Protein AF-A0A3M7TTE9-F1 (afdb_monomer_lite)
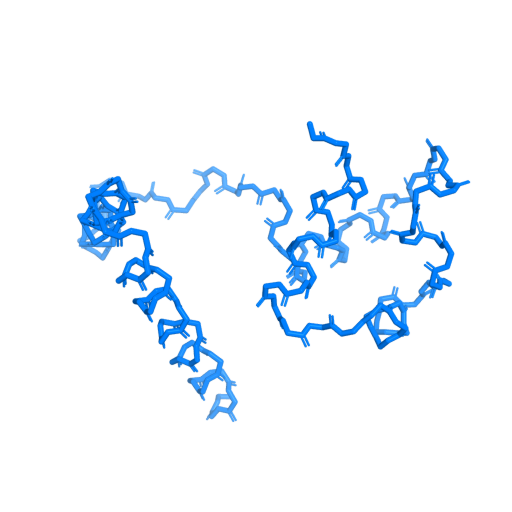
Secondary structure (DSSP, 8-state):
--HHHHHHHHHHHTT--HHHHHHHTTS-TTGGGT--S---HHHHHHHHHHH--S--GGG--TT-HHHHHHHHHHHHHHHHHHH-HHHHHHHHHHHHHHHHHHHTT-

Organism: NCBI:txid2483800

Foldseek 3Di:
DDPLVVLVVLCVLLVHDLCRVCVVLVHHSVVSNPPDPDDDPSSVVVSCVSRVSDDPPPQADVPDPVRVVVVVVVVVLVVCCVVPVVVSVVVSSVVSVVVVVVVVVD

Radius of gyration: 16.26 Å; chains: 1; bounding box: 35×28×43 Å

Sequence (106 aa):
MDFGDKIRTLRKDNGYGLNEFAKEIGVSAGYLTGKTSTINIDTLKVLDEKLGLFQHDALFDPSSPFDLKLGRLVGEVKQLHQDQPNAAEYVINNLQIAIQFVRSQT

InterPro domains:
  IPR001387 Cro/C1-type, helix-turn-helix domain [PS50943] (7-59)
  IPR001387 Cro/C1-type, helix-turn-helix domain [cd00093] (4-53)
  IPR010982 Lambda repressor-like, DNA-binding domain superfamily [G3DSA:1.10.260.40] (3-53)
  IPR010982 Lambda repressor-like, DNA-binding domain superfamily [SSF47413] (1-54)

Structure (mmCIF, N/CA/C/O backbone):
data_AF-A0A3M7TTE9-F1
#
_entry.id   AF-A0A3M7TTE9-F1
#
loop_
_atom_site.group_PDB
_atom_site.id
_atom_site.type_symbol
_atom_site.label_atom_id
_atom_site.label_alt_id
_atom_site.label_comp_id
_atom_site.label_asym_id
_atom_site.label_entity_id
_atom_site.label_seq_id
_atom_site.pdbx_PDB_ins_code
_atom_site.Cartn_x
_atom_site.Cartn_y
_atom_site.Cartn_z
_atom_site.occupancy
_atom_site.B_iso_or_equiv
_atom_site.auth_seq_id
_atom_site.auth_comp_id
_atom_site.auth_asym_id
_atom_site.auth_atom_id
_atom_site.pdbx_PDB_model_num
ATOM 1 N N . MET A 1 1 ? 14.657 -6.788 8.372 1.00 55.78 1 MET A N 1
ATOM 2 C CA . MET A 1 1 ? 13.434 -6.095 8.820 1.00 55.78 1 MET A CA 1
ATOM 3 C C . MET A 1 1 ? 12.717 -7.058 9.742 1.00 55.78 1 MET A C 1
ATOM 5 O O . MET A 1 1 ? 12.482 -8.182 9.312 1.00 55.78 1 MET A O 1
ATOM 9 N N . ASP A 1 2 ? 12.487 -6.685 10.998 1.00 74.88 2 ASP A N 1
ATOM 10 C CA . ASP A 1 2 ? 11.715 -7.526 11.919 1.00 74.88 2 ASP A CA 1
ATOM 11 C C . ASP A 1 2 ? 10.209 -7.394 11.612 1.00 74.88 2 ASP A C 1
ATOM 13 O O . ASP A 1 2 ? 9.766 -6.412 11.007 1.00 74.88 2 ASP A O 1
ATOM 17 N N . PHE A 1 3 ? 9.405 -8.381 11.998 1.00 76.25 3 PHE A N 1
ATOM 18 C CA . PHE A 1 3 ? 7.963 -8.405 11.746 1.00 76.25 3 PHE A CA 1
ATOM 19 C C . PHE A 1 3 ? 7.253 -7.182 12.351 1.00 76.25 3 PHE A C 1
ATOM 21 O O . PHE A 1 3 ? 6.360 -6.604 11.726 1.00 76.25 3 PHE A O 1
ATOM 28 N N . GLY A 1 4 ? 7.709 -6.721 13.522 1.00 79.31 4 GLY A N 1
ATOM 29 C CA . GLY A 1 4 ? 7.215 -5.495 14.153 1.00 79.31 4 GLY A CA 1
ATOM 30 C C . GLY A 1 4 ? 7.469 -4.232 13.320 1.00 79.31 4 GLY A C 1
ATOM 31 O O . GLY A 1 4 ? 6.584 -3.379 13.212 1.00 79.31 4 GLY A O 1
ATOM 32 N N . ASP A 1 5 ? 8.631 -4.129 12.667 1.00 80.19 5 ASP A N 1
ATOM 33 C CA . ASP A 1 5 ? 8.938 -3.008 11.769 1.00 80.19 5 ASP A CA 1
ATOM 34 C C . ASP A 1 5 ? 8.040 -3.031 10.531 1.00 80.19 5 ASP A C 1
ATOM 36 O O . ASP A 1 5 ? 7.526 -1.988 10.126 1.00 80.19 5 ASP A O 1
ATOM 40 N N . LYS A 1 6 ? 7.779 -4.221 9.972 1.00 81.31 6 LYS A N 1
ATOM 41 C CA . LYS A 1 6 ? 6.868 -4.389 8.830 1.00 81.31 6 LYS A CA 1
ATOM 42 C C . LYS A 1 6 ? 5.447 -3.929 9.172 1.00 81.31 6 LYS A C 1
ATOM 44 O O . LYS A 1 6 ? 4.868 -3.145 8.420 1.00 81.31 6 LYS A O 1
ATOM 49 N N . ILE A 1 7 ? 4.908 -4.351 10.322 1.00 83.31 7 ILE A N 1
ATOM 50 C CA . ILE A 1 7 ? 3.593 -3.894 10.808 1.00 83.31 7 ILE A CA 1
ATOM 51 C C . ILE A 1 7 ? 3.589 -2.375 10.986 1.00 83.31 7 ILE A C 1
ATOM 53 O O . ILE A 1 7 ? 2.634 -1.707 10.595 1.00 83.31 7 ILE A O 1
ATOM 57 N N . ARG A 1 8 ? 4.649 -1.806 11.571 1.00 84.75 8 ARG A N 1
ATOM 58 C CA . ARG A 1 8 ? 4.741 -0.361 11.800 1.00 84.75 8 ARG A CA 1
ATOM 59 C C . ARG A 1 8 ? 4.718 0.430 10.496 1.00 84.75 8 ARG A C 1
ATOM 61 O O . ARG A 1 8 ? 4.046 1.461 10.466 1.00 84.75 8 ARG A O 1
ATOM 68 N N . THR A 1 9 ? 5.453 -0.018 9.482 1.00 84.88 9 THR A N 1
ATOM 69 C CA . THR A 1 9 ? 5.478 0.610 8.157 1.00 84.88 9 THR A CA 1
ATOM 70 C C . THR A 1 9 ? 4.099 0.532 7.516 1.00 84.88 9 THR A C 1
ATOM 72 O O . THR A 1 9 ? 3.472 1.568 7.337 1.00 84.88 9 THR A O 1
ATOM 75 N N . LEU A 1 10 ? 3.543 -0.671 7.346 1.00 83.94 10 LEU A N 1
ATOM 76 C CA . LEU A 1 10 ? 2.240 -0.853 6.693 1.00 83.94 10 LEU A CA 1
ATOM 77 C C . LEU A 1 10 ? 1.093 -0.141 7.419 1.00 83.94 10 LEU A C 1
ATOM 79 O O . LEU A 1 10 ? 0.183 0.387 6.785 1.00 83.94 10 LEU A O 1
ATOM 83 N N . ARG A 1 11 ? 1.126 -0.089 8.755 1.00 87.75 11 ARG A N 1
ATOM 84 C CA . ARG A 1 11 ? 0.147 0.669 9.542 1.00 87.75 11 ARG A CA 1
ATOM 85 C C . ARG A 1 11 ? 0.208 2.160 9.208 1.00 87.75 11 ARG A C 1
ATOM 87 O O . ARG A 1 11 ? -0.833 2.785 9.042 1.00 87.75 11 ARG A O 1
ATOM 94 N N . LYS A 1 12 ? 1.414 2.733 9.149 1.00 86.19 12 LYS A N 1
ATOM 95 C CA . LYS A 1 12 ? 1.604 4.151 8.819 1.00 86.19 12 LYS A CA 1
ATOM 96 C C . LYS A 1 12 ? 1.219 4.447 7.378 1.00 86.19 12 LYS A C 1
ATOM 98 O O . LYS A 1 12 ? 0.556 5.453 7.157 1.00 86.19 12 LYS A O 1
ATOM 103 N N . ASP A 1 13 ? 1.595 3.569 6.453 1.00 81.81 13 ASP A N 1
ATOM 104 C CA . ASP A 1 13 ? 1.268 3.710 5.037 1.00 81.81 13 ASP A CA 1
ATOM 105 C C . ASP A 1 13 ? -0.250 3.753 4.864 1.00 81.81 13 ASP A C 1
ATOM 107 O O . ASP A 1 13 ? -0.766 4.658 4.228 1.00 81.81 13 ASP A O 1
ATOM 111 N N . ASN A 1 14 ? -0.994 2.890 5.562 1.00 78.88 14 ASN A N 1
ATOM 112 C CA . ASN A 1 14 ? -2.460 2.902 5.572 1.00 78.88 14 ASN A CA 1
ATOM 113 C C . ASN A 1 14 ? -3.1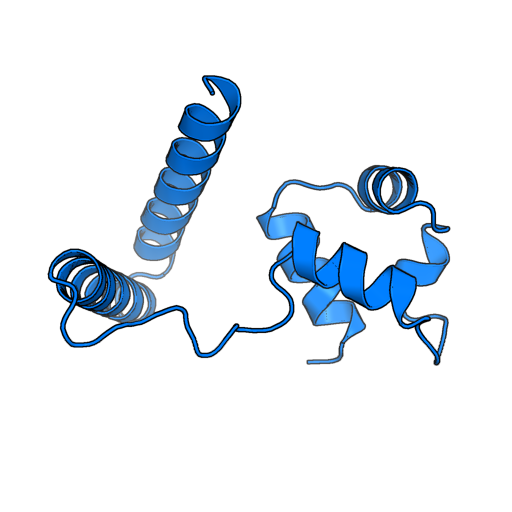00 4.053 6.384 1.00 78.88 14 ASN A C 1
ATOM 115 O O . ASN A 1 14 ? -4.320 4.091 6.526 1.00 78.88 14 ASN A O 1
ATOM 119 N N . GLY A 1 15 ? -2.316 5.002 6.905 1.00 81.81 15 GLY A N 1
ATOM 120 C CA . GLY A 1 15 ? -2.812 6.186 7.617 1.00 81.81 15 GLY A CA 1
ATOM 121 C C . GLY A 1 15 ? -3.196 5.953 9.081 1.00 81.81 15 GLY A C 1
ATOM 122 O O . GLY A 1 15 ? -3.714 6.856 9.732 1.00 81.81 15 GLY A O 1
ATOM 123 N N . TYR A 1 16 ? -2.925 4.774 9.635 1.00 84.81 16 TYR A N 1
ATOM 124 C CA . TYR A 1 16 ? -3.349 4.435 10.987 1.00 84.81 16 TYR A CA 1
ATOM 125 C C . TYR A 1 16 ? -2.364 4.909 12.062 1.00 84.81 16 TYR A C 1
ATOM 127 O O . TYR A 1 16 ? -1.153 4.681 11.966 1.00 84.81 16 TYR A O 1
ATOM 135 N N . GLY A 1 17 ? -2.871 5.459 13.171 1.00 88.12 17 GLY A N 1
ATOM 136 C CA . GLY A 1 17 ? -2.119 5.651 14.421 1.00 88.12 17 GLY A CA 1
ATOM 137 C C . GLY A 1 17 ? -1.934 4.343 15.211 1.00 88.12 17 GLY A C 1
ATOM 138 O O . GLY A 1 17 ? -2.692 3.398 15.037 1.00 88.12 17 GLY A O 1
ATOM 139 N N . LEU A 1 18 ? -0.931 4.247 16.101 1.00 86.38 18 LEU A N 1
ATOM 140 C CA . LEU A 1 18 ? -0.665 3.000 16.853 1.00 86.38 18 LEU A CA 1
ATOM 141 C C . LEU A 1 18 ? -1.844 2.614 17.756 1.00 86.38 18 LEU A C 1
ATOM 143 O O . LEU A 1 18 ? -2.295 1.474 17.732 1.00 86.38 18 LEU A O 1
ATOM 147 N N . ASN A 1 19 ? -2.325 3.569 18.553 1.00 86.75 19 ASN A N 1
ATOM 148 C CA . ASN A 1 19 ? -3.396 3.333 19.521 1.00 86.75 19 ASN A CA 1
ATOM 149 C C . ASN A 1 19 ? -4.750 3.129 18.837 1.00 86.75 19 ASN A C 1
ATOM 151 O O . ASN A 1 19 ? -5.545 2.309 19.282 1.00 86.75 19 ASN A O 1
ATOM 155 N N . GLU A 1 20 ? -4.995 3.869 17.757 1.00 86.56 20 GLU A N 1
ATOM 156 C CA . GLU A 1 20 ? -6.210 3.756 16.955 1.00 86.56 20 GLU A CA 1
ATOM 157 C C . GLU A 1 20 ? -6.300 2.383 16.293 1.00 86.56 20 GLU A C 1
ATOM 159 O O . GLU A 1 20 ? -7.285 1.675 16.480 1.00 86.56 20 GLU A O 1
ATOM 164 N N . PHE A 1 21 ? -5.217 1.952 15.646 1.00 88.00 21 PHE A N 1
ATOM 165 C CA . PHE A 1 21 ? -5.152 0.637 15.025 1.00 88.00 21 PHE A CA 1
ATOM 166 C C . PHE A 1 21 ? -5.267 -0.499 16.043 1.00 88.00 21 PHE A C 1
ATOM 168 O O . PHE A 1 21 ? -5.987 -1.463 15.814 1.00 88.00 21 PHE A O 1
ATOM 175 N N . ALA A 1 22 ? -4.598 -0.377 17.197 1.00 87.50 22 ALA A N 1
ATOM 176 C CA . ALA A 1 22 ? -4.698 -1.359 18.275 1.00 87.50 22 ALA A CA 1
ATOM 177 C C . ALA A 1 22 ? -6.150 -1.526 18.751 1.00 87.50 22 ALA A C 1
ATOM 179 O O . ALA A 1 22 ? -6.623 -2.649 18.919 1.00 87.50 22 ALA A O 1
ATOM 180 N N . LYS A 1 23 ? -6.869 -0.407 18.905 1.00 86.69 23 LYS A N 1
ATOM 181 C CA . LYS A 1 23 ? -8.290 -0.401 19.260 1.00 86.69 23 LYS A CA 1
ATOM 182 C C . LYS A 1 23 ? -9.147 -1.046 18.170 1.00 86.69 23 LYS A C 1
ATOM 184 O O . LYS A 1 23 ? -10.043 -1.813 18.503 1.00 86.69 23 LYS A O 1
ATOM 189 N N . GLU A 1 24 ? -8.872 -0.753 16.902 1.00 83.56 24 GLU A N 1
ATOM 190 C CA . GLU A 1 24 ? -9.616 -1.295 15.760 1.00 83.56 24 GLU A CA 1
ATOM 191 C C . GLU A 1 24 ? -9.509 -2.821 15.659 1.00 83.56 24 GLU A C 1
ATOM 193 O O . GLU A 1 24 ? -10.512 -3.488 15.424 1.00 83.56 24 GLU A O 1
ATOM 198 N N . ILE A 1 25 ? -8.322 -3.384 15.895 1.00 84.94 25 ILE A N 1
ATOM 199 C CA . ILE A 1 25 ? -8.096 -4.837 15.819 1.00 84.94 25 ILE A CA 1
ATOM 200 C C . ILE A 1 25 ? -8.286 -5.559 17.168 1.00 84.94 25 ILE A C 1
ATOM 202 O O . ILE A 1 25 ? -8.035 -6.759 17.267 1.00 84.94 25 ILE A O 1
ATOM 206 N N . GLY A 1 26 ? -8.700 -4.841 18.220 1.00 83.25 26 GLY A N 1
ATOM 207 C CA . GLY A 1 26 ? -9.030 -5.418 19.527 1.00 83.25 26 GLY A CA 1
ATOM 208 C C . GLY A 1 26 ? -7.835 -5.858 20.382 1.00 83.25 26 GLY A C 1
ATOM 209 O O . GLY A 1 26 ? -7.976 -6.768 21.197 1.00 83.25 26 GLY A O 1
ATOM 210 N N . VAL A 1 27 ? -6.661 -5.232 20.231 1.00 83.88 27 VAL A N 1
ATOM 211 C CA . VAL A 1 27 ? -5.448 -5.558 21.008 1.00 83.88 27 VAL A CA 1
ATOM 212 C C . VAL A 1 27 ? -4.888 -4.354 21.763 1.00 83.88 27 VAL A C 1
ATOM 214 O O . VAL A 1 27 ? -5.250 -3.204 21.527 1.00 83.88 27 VAL A O 1
ATOM 217 N N . SER A 1 28 ? -3.957 -4.599 22.690 1.00 82.62 28 SER A N 1
ATOM 218 C CA . SER A 1 28 ? -3.230 -3.505 23.344 1.00 82.62 28 SER A CA 1
ATOM 219 C C . SER A 1 28 ? -2.175 -2.903 22.411 1.00 82.62 28 SER A C 1
ATOM 221 O O . SER A 1 28 ? -1.525 -3.613 21.647 1.00 82.62 28 SER A O 1
ATOM 223 N N . ALA A 1 29 ? -1.921 -1.596 22.517 1.00 80.00 29 ALA A N 1
ATOM 224 C CA . ALA A 1 29 ? -0.869 -0.941 21.734 1.00 80.00 29 ALA A CA 1
ATOM 225 C C . ALA A 1 29 ? 0.517 -1.582 21.951 1.00 80.00 29 ALA A C 1
ATOM 227 O O . ALA A 1 29 ? 1.301 -1.690 21.012 1.00 80.00 29 ALA A O 1
ATOM 228 N N . GLY A 1 30 ? 0.798 -2.072 23.167 1.00 74.50 30 GLY A N 1
ATOM 229 C CA . GLY A 1 30 ? 2.037 -2.787 23.485 1.00 74.50 30 GLY A CA 1
ATOM 230 C C . GLY A 1 30 ? 2.207 -4.093 22.701 1.00 74.50 30 GLY A C 1
ATOM 231 O O . GLY A 1 30 ? 3.334 -4.443 22.349 1.00 74.50 30 GLY A O 1
ATOM 232 N N . TYR A 1 31 ? 1.099 -4.755 22.353 1.00 75.19 31 TYR A N 1
ATOM 233 C CA . TYR A 1 31 ? 1.080 -5.981 21.551 1.00 75.19 31 TYR A CA 1
ATOM 234 C C . TYR A 1 31 ? 1.663 -5.757 20.148 1.00 75.19 31 TYR A C 1
ATOM 236 O O . TYR A 1 31 ? 2.445 -6.559 19.654 1.00 75.19 31 TYR A O 1
ATOM 244 N N . LEU A 1 32 ? 1.378 -4.599 19.546 1.00 73.56 32 LEU A N 1
ATOM 245 C CA . LEU A 1 32 ? 1.862 -4.218 18.215 1.00 73.56 32 LEU A CA 1
ATOM 246 C C . LEU A 1 32 ? 3.299 -3.676 18.192 1.00 73.56 32 LEU A C 1
ATOM 248 O O . LEU A 1 32 ? 3.837 -3.412 17.120 1.00 73.56 32 LEU A O 1
ATOM 252 N N . THR A 1 33 ? 3.929 -3.489 19.355 1.00 68.88 33 THR A N 1
ATOM 253 C CA . THR A 1 33 ? 5.288 -2.922 19.464 1.00 68.88 33 THR A CA 1
ATOM 254 C C . THR A 1 33 ? 6.392 -3.973 19.597 1.00 68.88 33 THR A C 1
ATOM 256 O O . THR A 1 33 ? 7.520 -3.626 19.932 1.00 68.88 33 THR A O 1
ATOM 259 N N . GLY A 1 34 ? 6.093 -5.255 19.357 1.00 58.88 34 GLY A N 1
ATOM 260 C CA . GLY A 1 34 ? 7.110 -6.316 19.345 1.00 58.88 34 GLY A CA 1
ATOM 261 C C . GLY A 1 34 ? 7.586 -6.769 20.730 1.00 58.88 34 GLY A C 1
ATOM 262 O O . GLY A 1 34 ? 8.513 -7.560 20.834 1.00 58.88 34 GLY A O 1
ATOM 263 N N . LYS A 1 35 ? 6.930 -6.333 21.817 1.00 57.00 35 LYS A N 1
ATOM 264 C CA . LYS A 1 35 ? 7.204 -6.845 23.178 1.00 57.00 35 LYS A CA 1
ATOM 265 C C . LYS A 1 35 ? 6.671 -8.261 23.424 1.00 57.00 35 LYS A C 1
ATOM 267 O O . LYS A 1 35 ? 6.827 -8.790 24.519 1.00 57.00 35 LYS A O 1
ATOM 272 N N . THR A 1 36 ? 6.012 -8.855 22.434 1.00 60.00 36 THR A N 1
ATOM 273 C CA . THR A 1 36 ? 5.446 -10.204 22.506 1.00 60.00 36 THR A CA 1
ATOM 274 C C . THR A 1 36 ? 6.069 -11.059 21.414 1.00 60.00 36 THR A C 1
ATOM 276 O O . THR A 1 36 ? 6.037 -10.704 20.242 1.00 60.00 36 THR A O 1
ATOM 279 N N . SER A 1 37 ? 6.654 -12.186 21.813 1.00 62.31 37 SER A N 1
ATOM 280 C CA . SER A 1 37 ? 7.308 -13.164 20.936 1.00 62.31 37 SER A CA 1
ATOM 281 C C . SER A 1 37 ? 6.319 -14.108 20.243 1.00 62.31 37 SER A C 1
ATOM 283 O O . SER A 1 37 ? 6.724 -14.999 19.499 1.00 62.31 37 SER A O 1
ATOM 285 N N . THR A 1 38 ? 5.018 -13.950 20.493 1.00 70.62 38 THR A N 1
ATOM 286 C CA . THR A 1 38 ? 3.978 -14.824 19.947 1.00 70.62 38 THR A CA 1
ATOM 287 C C . THR A 1 38 ? 2.742 -14.006 19.610 1.00 70.62 38 THR A C 1
ATOM 289 O O . THR A 1 38 ? 2.177 -13.333 20.474 1.00 70.62 38 THR A O 1
ATOM 292 N N . ILE A 1 39 ? 2.327 -14.078 18.345 1.00 77.50 39 ILE A N 1
ATOM 293 C CA . ILE A 1 39 ? 1.105 -13.451 17.844 1.00 77.50 39 ILE A CA 1
ATOM 294 C C . ILE A 1 39 ? 0.045 -14.535 17.673 1.00 77.50 39 ILE A C 1
ATOM 296 O O . ILE A 1 39 ? 0.319 -15.592 17.107 1.00 77.50 39 ILE A O 1
ATOM 300 N N . ASN A 1 40 ? -1.158 -14.287 18.189 1.00 83.50 40 ASN A N 1
ATOM 301 C CA . ASN A 1 40 ? -2.286 -15.191 17.998 1.00 83.50 40 ASN A CA 1
ATOM 302 C C . ASN A 1 40 ? -2.720 -15.173 16.518 1.00 83.50 40 ASN A C 1
ATOM 304 O O . ASN A 1 40 ? -2.760 -14.115 15.890 1.00 83.50 40 ASN A O 1
ATOM 308 N N . ILE A 1 41 ? -3.057 -16.344 15.973 1.00 81.88 41 ILE A N 1
ATOM 309 C CA . ILE A 1 41 ? -3.493 -16.520 14.584 1.00 81.88 41 ILE A CA 1
ATOM 310 C C . ILE A 1 41 ? -4.707 -15.658 14.206 1.00 81.88 41 ILE A C 1
ATOM 312 O O . ILE A 1 41 ? -4.765 -15.158 13.087 1.00 81.88 41 ILE A O 1
ATOM 316 N N . ASP A 1 42 ? -5.644 -15.431 15.124 1.00 85.25 42 ASP A N 1
ATOM 317 C CA . ASP A 1 42 ? -6.824 -14.601 14.875 1.00 85.25 42 ASP A CA 1
ATOM 318 C C . ASP A 1 42 ? -6.429 -13.131 14.727 1.00 85.25 42 ASP A C 1
ATOM 320 O O . ASP A 1 42 ? -6.860 -12.456 13.796 1.00 85.25 42 ASP A O 1
ATOM 324 N N . THR A 1 43 ? -5.507 -12.652 15.567 1.00 84.31 43 THR A N 1
ATOM 325 C CA . THR A 1 43 ? -4.918 -11.319 15.401 1.00 84.31 43 THR A CA 1
ATOM 326 C C . THR A 1 43 ? -4.123 -11.220 14.102 1.00 84.31 43 THR A C 1
ATOM 328 O O . THR A 1 43 ? -4.184 -10.198 13.426 1.00 84.31 43 THR A O 1
ATOM 331 N N . LEU A 1 44 ? -3.392 -12.273 13.726 1.00 83.88 44 LEU A N 1
ATOM 332 C CA . LEU A 1 44 ? -2.620 -12.297 12.486 1.00 83.88 44 LEU A CA 1
ATOM 333 C C . LEU A 1 44 ? -3.515 -12.201 11.242 1.00 83.88 44 LEU A C 1
ATOM 335 O O . LEU A 1 44 ? -3.160 -11.486 10.310 1.00 83.88 44 LEU A O 1
ATOM 339 N N . LYS A 1 45 ? -4.677 -12.864 11.243 1.00 82.69 45 LYS A N 1
ATOM 340 C CA . LYS A 1 45 ? -5.671 -12.759 10.162 1.00 82.69 45 LYS A CA 1
ATOM 341 C C . LYS A 1 45 ? -6.212 -11.342 10.030 1.00 82.69 45 LYS A C 1
ATOM 343 O O . LYS A 1 45 ? -6.178 -10.785 8.943 1.00 82.69 45 LYS A O 1
ATOM 348 N N . VAL A 1 46 ? -6.630 -10.733 11.140 1.00 86.06 46 VAL A N 1
ATOM 349 C CA . VAL A 1 46 ? -7.135 -9.350 11.129 1.00 86.06 46 VAL A CA 1
ATOM 350 C C . VAL A 1 46 ? -6.049 -8.375 10.664 1.00 86.06 46 VAL A C 1
ATOM 352 O O . VAL A 1 46 ? -6.325 -7.444 9.910 1.00 86.06 46 VAL A O 1
ATOM 355 N N . LEU A 1 47 ? -4.795 -8.593 11.075 1.00 85.44 47 LEU A N 1
ATOM 356 C CA . LEU A 1 47 ? -3.668 -7.803 10.587 1.00 85.44 47 LEU A CA 1
ATOM 357 C C . LEU A 1 47 ? -3.465 -7.967 9.078 1.00 85.44 47 LEU A C 1
ATOM 359 O O . LEU A 1 47 ? -3.209 -6.972 8.406 1.00 85.44 47 LEU A O 1
ATOM 363 N N . ASP A 1 48 ? -3.573 -9.184 8.547 1.00 83.38 48 ASP A N 1
ATOM 364 C CA . ASP A 1 48 ? -3.474 -9.426 7.109 1.00 83.38 48 ASP A CA 1
ATOM 365 C C . ASP A 1 48 ? -4.606 -8.751 6.331 1.00 83.38 48 ASP A C 1
ATOM 367 O O . ASP A 1 48 ? -4.342 -8.014 5.389 1.00 83.38 48 ASP A O 1
ATOM 371 N N . GLU A 1 49 ? -5.852 -8.904 6.777 1.00 82.00 49 GLU A N 1
ATOM 372 C CA . GLU A 1 49 ? -7.020 -8.268 6.154 1.00 82.00 49 GLU A CA 1
ATOM 373 C C . GLU A 1 49 ? -6.897 -6.739 6.106 1.00 82.00 49 GLU A C 1
ATOM 375 O O . GLU A 1 49 ? -7.298 -6.104 5.129 1.00 82.00 49 GLU A O 1
ATOM 380 N N . LYS A 1 50 ? -6.340 -6.134 7.161 1.00 81.88 50 LYS A N 1
ATOM 381 C CA . LYS A 1 50 ? -6.226 -4.675 7.287 1.00 81.88 50 LYS A CA 1
ATOM 382 C C . LYS A 1 50 ? -4.983 -4.097 6.624 1.00 81.88 50 LYS A C 1
ATOM 384 O O . LYS A 1 50 ? -5.035 -2.968 6.144 1.00 81.88 50 LYS A O 1
ATOM 389 N N . LEU A 1 51 ? -3.867 -4.823 6.640 1.00 82.94 51 LEU A N 1
ATOM 390 C CA . LEU A 1 51 ? -2.567 -4.308 6.200 1.00 82.94 51 LEU A CA 1
ATOM 391 C C . LEU A 1 51 ? -2.045 -4.965 4.919 1.00 82.94 51 LEU A C 1
ATOM 393 O O . LEU A 1 51 ? -1.032 -4.501 4.400 1.00 82.94 51 LEU A O 1
ATOM 397 N N . GLY A 1 52 ? -2.681 -6.033 4.432 1.00 79.25 52 GLY A N 1
ATOM 398 C CA . GLY A 1 52 ? -2.165 -6.852 3.332 1.00 79.25 52 GLY A CA 1
ATOM 399 C C . GLY A 1 52 ? -0.792 -7.435 3.667 1.00 79.25 52 GLY A C 1
ATOM 400 O O . GLY A 1 52 ? 0.163 -7.267 2.907 1.00 79.25 52 GLY A O 1
ATOM 401 N N . LEU A 1 53 ? -0.648 -8.031 4.857 1.00 75.94 53 LEU A N 1
ATOM 402 C CA . LEU A 1 53 ? 0.642 -8.523 5.357 1.00 75.94 53 LEU A CA 1
ATOM 403 C C . LEU A 1 53 ? 1.238 -9.605 4.457 1.00 75.94 53 LEU A C 1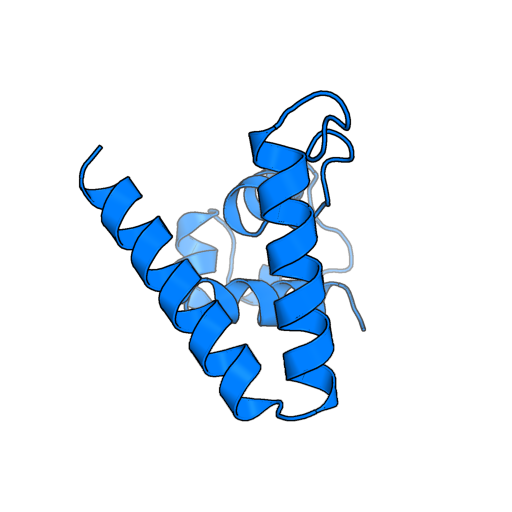
ATOM 405 O O . LEU A 1 53 ? 2.466 -9.658 4.280 1.00 75.94 53 LEU A O 1
ATOM 409 N N . PHE A 1 54 ? 0.384 -10.468 3.931 1.00 74.94 54 PHE A N 1
ATOM 410 C CA . PHE A 1 54 ? 0.723 -11.553 3.040 1.00 74.94 54 PHE A CA 1
ATOM 411 C C . PHE A 1 54 ? 0.297 -11.165 1.626 1.00 74.94 54 PHE A C 1
ATOM 413 O O . PHE A 1 54 ? -0.806 -10.687 1.381 1.00 74.94 54 PHE A O 1
ATOM 420 N N . GLN A 1 55 ? 1.220 -11.333 0.683 1.00 63.03 55 GLN A N 1
ATOM 421 C CA . GLN A 1 55 ? 0.893 -11.265 -0.735 1.00 63.03 55 GLN A CA 1
ATOM 422 C C . GLN A 1 55 ? 0.096 -12.536 -1.024 1.00 63.03 55 GLN A C 1
ATOM 424 O O . GLN A 1 55 ? 0.625 -13.635 -0.873 1.00 63.03 55 GLN A O 1
ATOM 429 N N . HIS A 1 56 ? -1.185 -12.407 -1.354 1.00 60.09 56 HIS A N 1
ATOM 430 C CA . HIS A 1 56 ? -1.959 -13.553 -1.813 1.00 60.09 56 HIS A CA 1
ATOM 431 C C . HIS A 1 56 ? -1.505 -13.812 -3.252 1.00 60.09 56 HIS A C 1
ATOM 433 O O . HIS A 1 56 ? -1.708 -12.967 -4.118 1.00 60.09 56 HIS A O 1
ATOM 439 N N . ASP A 1 57 ? -0.863 -14.951 -3.519 1.00 51.09 57 ASP A N 1
ATOM 440 C CA . ASP A 1 57 ? -0.292 -15.292 -4.838 1.00 51.09 57 ASP A CA 1
ATOM 441 C C . ASP A 1 57 ? -1.325 -15.278 -5.992 1.00 51.09 57 ASP A C 1
ATOM 443 O O . ASP A 1 57 ? -0.967 -15.346 -7.164 1.00 51.09 57 ASP A O 1
ATOM 447 N N . ALA A 1 58 ? -2.615 -15.135 -5.676 1.00 55.09 58 ALA A N 1
ATOM 448 C CA . ALA A 1 58 ? -3.728 -15.039 -6.616 1.00 55.09 58 ALA A CA 1
ATOM 449 C C . ALA A 1 58 ? -3.980 -13.628 -7.199 1.00 55.09 58 ALA A C 1
ATOM 451 O O . ALA A 1 58 ? -4.984 -13.435 -7.879 1.00 55.09 58 ALA A O 1
ATOM 452 N N . LEU A 1 59 ? -3.128 -12.629 -6.937 1.00 62.72 59 LEU A N 1
ATOM 453 C CA . LEU A 1 59 ? -3.376 -11.239 -7.366 1.00 62.72 59 LEU A CA 1
ATOM 454 C C . LEU A 1 59 ? -3.161 -10.970 -8.866 1.00 62.72 59 LEU A C 1
ATOM 456 O O . LEU A 1 59 ? -3.522 -9.892 -9.331 1.00 62.72 59 LEU A O 1
ATOM 460 N N . PHE A 1 60 ? -2.556 -11.901 -9.608 1.00 70.06 60 PHE A N 1
ATOM 461 C CA . PHE A 1 60 ? -2.269 -11.726 -11.032 1.00 70.06 60 PHE A CA 1
ATOM 462 C C . PHE A 1 60 ? -2.687 -12.951 -11.842 1.00 70.06 60 PHE A C 1
ATOM 464 O O . PHE A 1 60 ? -2.034 -13.993 -11.794 1.00 70.06 60 PHE A O 1
ATOM 471 N N . ASP A 1 61 ? -3.732 -12.789 -12.645 1.00 81.44 61 ASP A N 1
ATOM 472 C CA . ASP A 1 61 ? -4.105 -13.689 -13.726 1.00 81.44 61 ASP A CA 1
ATOM 473 C C . ASP A 1 61 ? -3.457 -13.200 -15.039 1.00 81.44 61 ASP A C 1
ATOM 475 O O . ASP A 1 61 ? -3.844 -12.161 -15.581 1.00 81.44 61 ASP A O 1
ATOM 479 N N . PRO A 1 62 ? -2.484 -13.935 -15.613 1.00 77.81 62 PRO A N 1
ATOM 480 C CA . PRO A 1 62 ? -1.841 -13.556 -16.873 1.00 77.81 62 PRO A CA 1
ATOM 481 C C . PRO A 1 62 ? -2.803 -13.475 -18.067 1.00 77.81 62 PRO A C 1
ATOM 483 O O . PRO A 1 62 ? -2.453 -12.885 -19.090 1.00 77.81 62 PRO A O 1
ATOM 486 N N . SER A 1 63 ? -3.989 -14.080 -17.963 1.00 86.69 63 SER A N 1
ATOM 487 C CA . SER A 1 63 ? -5.037 -14.008 -18.981 1.00 86.69 63 SER A CA 1
ATOM 488 C C . SER A 1 63 ? -5.970 -12.801 -18.809 1.00 86.69 63 SER A C 1
ATOM 490 O O . SER A 1 63 ? -6.666 -12.434 -19.758 1.00 86.69 63 SER A O 1
ATOM 492 N N . SER A 1 64 ? -5.940 -12.127 -17.653 1.00 91.19 64 SER A N 1
ATOM 493 C CA . SER A 1 64 ? -6.729 -10.927 -17.368 1.00 91.19 64 SER A CA 1
ATOM 494 C C . SER A 1 64 ? -6.109 -9.687 -18.030 1.00 91.19 64 SER A C 1
ATOM 496 O O . SER A 1 64 ? -4.994 -9.274 -17.687 1.00 91.19 64 SER A O 1
ATOM 498 N N . PRO A 1 65 ? -6.825 -8.996 -18.943 1.00 91.56 65 PRO A N 1
ATOM 499 C CA . PRO A 1 65 ? -6.339 -7.743 -19.522 1.00 91.56 65 PRO A CA 1
ATOM 500 C C . PRO A 1 65 ? -6.113 -6.644 -18.474 1.00 91.56 65 PRO A C 1
ATOM 502 O O . PRO A 1 65 ? -5.256 -5.774 -18.664 1.00 91.56 65 PRO A O 1
ATOM 505 N N . PHE A 1 66 ? -6.883 -6.673 -17.380 1.00 90.19 66 PHE A N 1
ATOM 506 C CA . PHE A 1 66 ? -6.736 -5.736 -16.271 1.00 90.19 66 PHE A CA 1
ATOM 507 C C . PHE A 1 66 ? -5.421 -5.972 -15.528 1.00 90.19 66 PHE A C 1
ATOM 509 O O . PHE A 1 66 ? -4.668 -5.019 -15.329 1.00 90.19 66 PHE A O 1
ATOM 516 N N . ASP A 1 67 ? -5.087 -7.226 -15.229 1.00 89.62 67 ASP A N 1
ATOM 517 C CA . ASP A 1 67 ? -3.865 -7.566 -14.497 1.00 89.62 67 ASP A CA 1
ATOM 518 C C . ASP A 1 67 ? -2.630 -7.294 -15.354 1.00 89.62 67 ASP A C 1
ATOM 520 O O . ASP A 1 67 ? -1.662 -6.704 -14.882 1.00 89.62 67 ASP A O 1
ATOM 524 N N . LEU A 1 68 ? -2.685 -7.578 -16.659 1.00 89.19 68 LEU A N 1
ATOM 525 C CA . LEU A 1 68 ? -1.624 -7.178 -17.589 1.00 89.19 68 LEU A CA 1
ATOM 526 C C . LEU A 1 68 ? -1.405 -5.658 -17.603 1.00 89.19 68 LEU A C 1
ATOM 528 O O . LEU A 1 68 ? -0.265 -5.190 -17.682 1.00 89.19 68 LEU A O 1
ATOM 532 N N . LYS A 1 69 ? -2.481 -4.864 -17.538 1.00 91.62 69 LYS A N 1
ATOM 533 C CA . LYS A 1 69 ? -2.385 -3.401 -17.453 1.00 91.62 69 LYS A CA 1
ATOM 534 C C . LYS A 1 69 ? -1.809 -2.960 -16.107 1.00 91.62 69 LYS A C 1
ATOM 536 O O . LYS A 1 69 ? -0.917 -2.114 -16.096 1.00 91.62 69 LYS A O 1
ATOM 541 N N . LEU A 1 70 ? -2.283 -3.534 -15.004 1.00 90.94 70 LEU A N 1
ATOM 542 C CA . LEU A 1 70 ? -1.792 -3.247 -13.658 1.00 90.94 70 LEU A CA 1
ATOM 543 C C . LEU A 1 70 ? -0.300 -3.577 -13.531 1.00 90.94 70 LEU A C 1
ATOM 545 O O . LEU A 1 70 ? 0.466 -2.763 -13.024 1.00 90.94 70 LEU A O 1
ATOM 549 N N . GLY A 1 71 ? 0.133 -4.716 -14.072 1.00 89.56 71 GLY A N 1
ATOM 550 C CA . GLY A 1 71 ? 1.529 -5.147 -14.065 1.00 89.56 71 GLY A CA 1
ATOM 551 C C . GLY A 1 71 ? 2.459 -4.163 -14.774 1.00 89.56 71 GLY A C 1
ATOM 552 O O . GLY A 1 71 ? 3.534 -3.861 -14.255 1.00 89.56 71 GLY A O 1
ATOM 553 N N . ARG A 1 72 ? 2.030 -3.595 -15.913 1.00 92.38 72 ARG A N 1
ATOM 554 C CA . ARG A 1 72 ? 2.791 -2.538 -16.606 1.00 92.38 72 ARG A CA 1
ATOM 555 C C . ARG A 1 72 ? 2.943 -1.286 -15.743 1.00 92.38 72 ARG A C 1
ATOM 557 O O . ARG A 1 72 ? 4.063 -0.818 -15.568 1.00 92.38 72 ARG A O 1
ATOM 564 N N . LEU A 1 73 ? 1.852 -0.808 -15.143 1.00 93.62 73 LEU A N 1
ATOM 565 C CA . LEU A 1 73 ? 1.877 0.368 -14.263 1.00 93.62 73 LEU A CA 1
ATOM 566 C C . LEU A 1 73 ? 2.772 0.146 -13.036 1.00 93.62 73 LEU A C 1
ATOM 568 O O . LEU A 1 73 ? 3.550 1.021 -12.670 1.00 93.62 73 LEU A O 1
ATOM 572 N N . VAL A 1 74 ? 2.714 -1.040 -12.424 1.00 92.44 74 VAL A N 1
ATOM 573 C CA . VAL A 1 74 ? 3.611 -1.408 -11.316 1.00 92.44 74 VAL A CA 1
ATOM 574 C C . VAL A 1 74 ? 5.074 -1.384 -11.767 1.00 92.44 74 VAL A C 1
ATOM 576 O O . VAL A 1 74 ? 5.932 -0.908 -11.024 1.00 92.44 74 VAL A O 1
ATOM 579 N N . GLY A 1 75 ? 5.368 -1.872 -12.975 1.00 91.44 75 GLY A N 1
ATOM 580 C CA . GLY A 1 75 ? 6.700 -1.785 -13.575 1.00 91.44 75 GLY A CA 1
ATOM 581 C C . GLY A 1 75 ? 7.180 -0.340 -13.734 1.00 91.44 75 GLY A C 1
ATOM 582 O O . GLY A 1 75 ? 8.285 -0.017 -13.304 1.00 91.44 75 GLY A O 1
ATOM 583 N N . GLU A 1 76 ? 6.334 0.539 -14.273 1.00 94.94 76 GLU A N 1
AT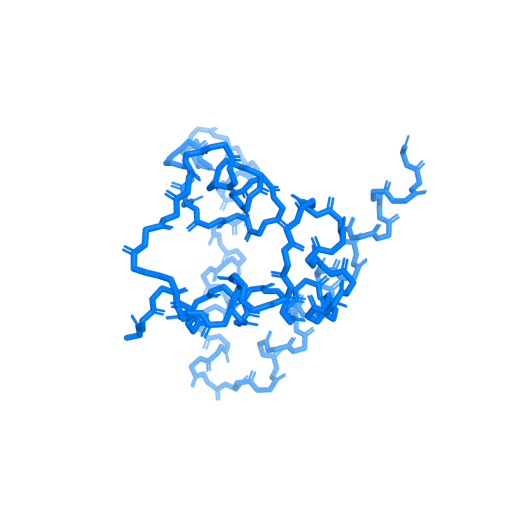OM 584 C CA . GLU A 1 76 ? 6.636 1.967 -14.443 1.00 94.94 76 GLU A CA 1
ATOM 585 C C . GLU A 1 76 ? 6.904 2.665 -13.105 1.00 94.94 76 GLU A C 1
ATOM 587 O O . GLU A 1 76 ? 7.889 3.388 -12.971 1.00 94.94 76 GLU A O 1
ATOM 592 N N . VAL A 1 77 ? 6.087 2.403 -12.080 1.00 95.50 77 VAL A N 1
ATOM 593 C CA . VAL A 1 77 ? 6.283 2.989 -10.745 1.00 95.50 77 VAL A CA 1
ATOM 594 C C . VAL A 1 77 ? 7.569 2.480 -10.090 1.00 95.50 77 VAL A C 1
ATOM 596 O O . VAL A 1 77 ? 8.274 3.254 -9.443 1.00 95.50 77 VAL A O 1
ATOM 599 N N . LYS A 1 78 ? 7.922 1.201 -10.278 1.00 93.69 78 LYS A N 1
ATOM 600 C CA . LYS A 1 78 ? 9.201 0.655 -9.794 1.00 93.69 78 LYS A CA 1
ATOM 601 C C . LYS A 1 78 ? 10.393 1.329 -10.463 1.00 93.69 78 LYS A C 1
ATOM 603 O O . LYS A 1 78 ? 11.349 1.662 -9.768 1.00 93.69 78 LYS A O 1
ATOM 608 N N . GLN A 1 79 ? 10.326 1.551 -11.775 1.00 95.00 79 GLN A N 1
ATOM 609 C CA . GLN A 1 79 ? 11.366 2.280 -12.500 1.00 95.00 79 GLN A CA 1
ATOM 610 C C . GLN A 1 79 ? 11.464 3.725 -11.996 1.00 95.00 79 GLN A C 1
ATOM 612 O O . GLN A 1 79 ? 12.545 4.194 -11.652 1.00 95.00 79 GLN A O 1
ATOM 617 N N . LEU A 1 80 ? 10.321 4.397 -11.830 1.00 95.62 80 LEU A N 1
ATOM 618 C CA . LEU A 1 80 ? 10.268 5.752 -11.292 1.00 95.62 80 LEU A CA 1
ATOM 619 C C . LEU A 1 80 ? 10.860 5.838 -9.881 1.00 95.62 80 LEU A C 1
ATOM 621 O O . LEU A 1 80 ? 11.498 6.829 -9.556 1.00 95.62 80 LEU A O 1
ATOM 625 N N . HIS A 1 81 ? 10.692 4.810 -9.049 1.00 94.56 81 HIS A N 1
ATOM 626 C CA . HIS A 1 81 ? 11.286 4.785 -7.713 1.00 94.56 8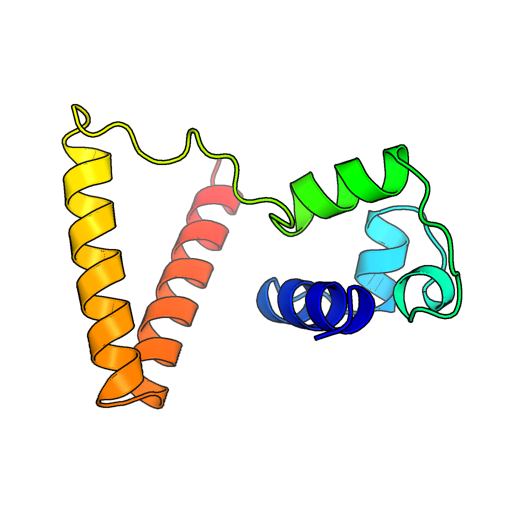1 HIS A CA 1
ATOM 627 C C . HIS A 1 81 ? 12.817 4.720 -7.758 1.00 94.56 81 HIS A C 1
ATOM 629 O O . HIS A 1 81 ? 13.470 5.305 -6.898 1.00 94.56 81 HIS A O 1
ATOM 635 N N . GLN A 1 82 ? 13.388 4.041 -8.758 1.00 94.25 82 GLN A N 1
ATOM 636 C CA . GLN A 1 82 ? 14.838 3.989 -8.962 1.00 94.25 82 GLN A CA 1
ATOM 637 C C . GLN A 1 82 ? 15.386 5.332 -9.452 1.00 94.25 82 GLN A C 1
ATOM 639 O O . GLN A 1 82 ? 16.421 5.783 -8.964 1.00 94.25 82 GLN A O 1
ATOM 644 N N . ASP A 1 83 ? 14.678 5.978 -10.379 1.00 95.75 83 ASP A N 1
ATOM 645 C CA . ASP A 1 83 ? 15.159 7.195 -11.037 1.00 95.75 83 ASP A CA 1
ATOM 646 C C . ASP A 1 83 ? 14.854 8.464 -10.221 1.00 95.75 83 ASP A C 1
ATOM 648 O O . ASP A 1 83 ? 15.665 9.389 -10.150 1.00 95.75 83 ASP A O 1
ATOM 652 N N . GLN A 1 84 ? 13.662 8.533 -9.619 1.00 94.94 84 GLN A N 1
ATOM 653 C CA . GLN A 1 84 ? 13.106 9.697 -8.922 1.00 94.94 84 GLN A CA 1
ATOM 654 C C . GLN A 1 84 ? 12.194 9.263 -7.752 1.00 94.94 84 GLN A C 1
ATOM 656 O O . GLN A 1 84 ? 10.963 9.291 -7.873 1.00 94.94 84 GLN A O 1
ATOM 661 N N . PRO A 1 85 ? 12.763 8.924 -6.578 1.00 92.88 85 PRO A N 1
ATOM 662 C CA . PRO A 1 85 ? 12.009 8.381 -5.443 1.00 92.88 85 PRO A CA 1
ATOM 663 C C . PRO A 1 85 ? 10.787 9.218 -5.033 1.00 92.88 85 PRO A C 1
ATOM 665 O O . PRO A 1 85 ? 9.697 8.674 -4.865 1.00 92.88 85 PRO A O 1
ATOM 668 N N . ASN A 1 86 ? 10.936 10.547 -4.974 1.00 93.06 86 ASN A N 1
ATOM 669 C CA . ASN A 1 86 ? 9.852 11.463 -4.600 1.00 93.06 86 ASN A CA 1
ATOM 670 C C . ASN A 1 86 ? 8.675 11.430 -5.593 1.00 93.06 86 ASN A C 1
ATOM 672 O O . ASN A 1 86 ? 7.523 11.608 -5.202 1.00 93.06 86 ASN A O 1
ATOM 676 N N . ALA A 1 87 ? 8.947 11.208 -6.884 1.00 91.62 87 ALA A N 1
ATOM 677 C CA . ALA A 1 87 ? 7.905 11.115 -7.902 1.00 91.62 87 ALA A CA 1
ATOM 678 C C . ALA A 1 87 ? 7.135 9.791 -7.782 1.00 91.62 87 ALA A C 1
ATOM 680 O O . ALA A 1 87 ? 5.910 9.778 -7.902 1.00 91.62 87 ALA A O 1
ATOM 681 N N . ALA A 1 88 ? 7.826 8.689 -7.480 1.00 94.31 88 ALA A N 1
ATOM 682 C CA . ALA A 1 88 ? 7.176 7.409 -7.213 1.00 94.31 88 ALA A CA 1
ATOM 683 C C . ALA A 1 88 ? 6.296 7.460 -5.958 1.00 94.31 88 ALA A C 1
ATOM 685 O O . ALA A 1 88 ? 5.157 6.993 -5.997 1.00 94.31 88 ALA A O 1
ATOM 686 N N . GLU A 1 89 ? 6.775 8.087 -4.880 1.00 91.62 89 GLU A N 1
ATOM 687 C CA . GLU A 1 89 ? 5.972 8.315 -3.672 1.00 91.62 89 GLU A CA 1
ATOM 688 C C . GLU A 1 89 ? 4.724 9.149 -3.969 1.00 91.62 89 GLU A C 1
ATOM 690 O O . GLU A 1 89 ? 3.630 8.800 -3.526 1.00 91.62 89 GLU A O 1
ATOM 695 N N . TYR A 1 90 ? 4.852 10.211 -4.771 1.00 93.94 90 TYR A N 1
ATOM 696 C CA . TYR A 1 90 ? 3.700 10.998 -5.205 1.00 93.94 90 TYR A CA 1
ATOM 697 C C . TYR A 1 90 ? 2.657 10.131 -5.927 1.00 93.94 90 TYR A C 1
ATOM 699 O O . TYR A 1 90 ? 1.472 10.203 -5.597 1.00 93.94 90 TYR A O 1
ATOM 707 N N . VAL A 1 91 ? 3.074 9.288 -6.877 1.00 95.38 91 VAL A N 1
ATOM 708 C CA . VAL A 1 91 ? 2.151 8.411 -7.619 1.00 95.38 91 VAL A CA 1
ATOM 709 C C . VAL A 1 91 ? 1.455 7.416 -6.687 1.00 95.38 91 VAL A C 1
ATOM 711 O O . VAL A 1 91 ? 0.231 7.287 -6.744 1.00 95.38 91 VAL A O 1
ATOM 714 N N . ILE A 1 92 ? 2.207 6.755 -5.803 1.00 93.31 92 ILE A N 1
ATOM 715 C CA . ILE A 1 92 ? 1.659 5.788 -4.842 1.00 93.31 92 ILE A CA 1
ATOM 716 C C . ILE A 1 92 ? 0.648 6.452 -3.901 1.00 93.31 92 ILE A C 1
ATOM 718 O O . ILE A 1 92 ? -0.464 5.942 -3.750 1.00 93.31 92 ILE A O 1
ATOM 722 N N . ASN A 1 93 ? 0.979 7.617 -3.340 1.00 89.50 93 ASN A N 1
ATOM 723 C CA . ASN A 1 93 ? 0.089 8.339 -2.431 1.00 89.50 93 ASN A CA 1
ATOM 724 C C . ASN A 1 93 ? -1.231 8.728 -3.113 1.00 89.50 93 ASN A C 1
ATOM 726 O O . ASN A 1 93 ? -2.305 8.558 -2.538 1.00 89.50 93 ASN A O 1
ATOM 730 N N . ASN A 1 94 ? -1.178 9.204 -4.361 1.00 94.62 94 ASN A N 1
ATOM 731 C CA . ASN A 1 94 ? -2.391 9.550 -5.105 1.00 94.62 94 ASN A CA 1
ATOM 732 C C . ASN A 1 94 ? -3.241 8.319 -5.441 1.00 94.62 94 ASN A C 1
ATOM 734 O O . ASN A 1 94 ? -4.465 8.378 -5.322 1.00 94.62 94 ASN A O 1
ATOM 738 N N . LEU A 1 95 ? -2.616 7.199 -5.820 1.00 92.94 95 LEU A N 1
ATOM 739 C CA . LEU A 1 95 ? -3.333 5.944 -6.055 1.00 92.94 95 LEU A CA 1
ATOM 740 C C . LEU A 1 95 ? -4.045 5.472 -4.782 1.00 92.94 95 LEU A C 1
ATOM 742 O O . LEU A 1 95 ? -5.208 5.071 -4.834 1.00 92.94 95 LEU A O 1
ATOM 746 N N . GLN A 1 96 ? -3.375 5.566 -3.637 1.00 86.25 96 GLN A N 1
ATOM 747 C CA . GLN A 1 96 ? -3.953 5.197 -2.353 1.00 86.25 96 GLN A CA 1
ATOM 748 C C . GLN A 1 96 ? -5.153 6.079 -1.985 1.00 86.25 96 GLN A C 1
ATOM 750 O O . GLN A 1 96 ? -6.208 5.550 -1.627 1.00 86.25 96 GLN A O 1
ATOM 755 N N . ILE A 1 97 ? -5.025 7.402 -2.130 1.00 88.31 97 ILE A N 1
ATOM 756 C CA . ILE A 1 97 ? -6.127 8.350 -1.907 1.00 88.31 97 ILE A CA 1
ATOM 757 C C . ILE A 1 97 ? -7.307 8.022 -2.829 1.00 88.31 97 ILE A C 1
ATOM 759 O O . ILE A 1 97 ? -8.449 7.975 -2.373 1.00 88.31 97 ILE A O 1
ATOM 763 N N . ALA A 1 98 ? -7.047 7.742 -4.109 1.00 91.31 98 ALA A N 1
ATOM 764 C CA . ALA A 1 98 ? -8.089 7.388 -5.067 1.00 91.31 98 ALA A CA 1
ATOM 765 C C . ALA A 1 98 ? -8.832 6.100 -4.667 1.00 91.31 98 ALA A C 1
ATOM 767 O O . ALA A 1 98 ? -10.062 6.066 -4.702 1.00 91.31 98 ALA A O 1
ATOM 768 N N . ILE A 1 99 ? -8.113 5.059 -4.232 1.00 86.88 99 ILE A N 1
ATOM 769 C CA . ILE A 1 99 ? -8.717 3.802 -3.759 1.00 86.88 99 ILE A CA 1
ATOM 770 C C . ILE A 1 99 ? -9.579 4.043 -2.514 1.00 86.88 99 ILE A C 1
ATOM 772 O O . ILE A 1 99 ? -10.703 3.541 -2.439 1.00 86.88 99 ILE A O 1
ATOM 776 N N . GLN A 1 100 ? -9.073 4.807 -1.543 1.00 83.38 100 GLN A N 1
ATOM 777 C CA . GLN A 1 100 ? -9.815 5.146 -0.326 1.00 83.38 100 GLN A CA 1
ATOM 778 C C . GLN A 1 100 ? -11.095 5.924 -0.647 1.00 83.38 100 GLN A C 1
ATOM 780 O O . GLN A 1 100 ? -12.157 5.583 -0.130 1.00 83.38 100 GLN A O 1
ATOM 785 N N . PHE A 1 101 ? -11.008 6.909 -1.544 1.00 87.75 101 PHE A N 1
ATOM 786 C CA . PHE A 1 101 ? -12.160 7.683 -1.994 1.00 87.75 101 PHE A CA 1
ATOM 787 C C . PHE A 1 101 ? -13.227 6.801 -2.649 1.00 87.75 101 PHE A C 1
ATOM 789 O O . PHE A 1 101 ? -14.398 6.912 -2.311 1.00 87.75 101 PHE A O 1
ATOM 796 N N . VAL A 1 102 ? -12.852 5.890 -3.553 1.00 89.38 102 VAL A N 1
ATOM 797 C CA . VAL A 1 102 ? -13.827 4.992 -4.201 1.00 89.38 102 VAL A CA 1
ATOM 798 C C . VAL A 1 102 ? -14.518 4.087 -3.174 1.00 89.38 102 VAL A C 1
ATOM 800 O O . VAL A 1 102 ? -15.735 3.911 -3.226 1.00 89.38 102 VAL A O 1
ATOM 803 N N . ARG A 1 103 ? -13.767 3.560 -2.200 1.00 80.06 103 ARG A N 1
ATOM 804 C CA . ARG A 1 103 ? -14.316 2.710 -1.131 1.00 80.06 103 ARG A CA 1
ATOM 805 C C . ARG A 1 103 ? -15.276 3.445 -0.201 1.00 80.06 103 ARG A C 1
ATOM 807 O O . ARG A 1 103 ? -16.182 2.810 0.309 1.00 80.06 103 ARG A O 1
ATOM 814 N N . SER A 1 104 ? -15.105 4.749 0.026 1.00 76.19 104 SER A N 1
ATOM 815 C CA . SER A 1 104 ? -16.036 5.512 0.868 1.00 76.19 104 SER A CA 1
ATOM 816 C C . SER A 1 104 ? -17.358 5.849 0.172 1.00 76.19 104 SER A C 1
ATOM 818 O O . SER A 1 104 ? -18.252 6.382 0.820 1.00 76.19 104 SER A O 1
ATOM 820 N N . GLN A 1 105 ? -17.462 5.607 -1.139 1.00 81.12 105 GLN A N 1
ATOM 821 C CA . GLN A 1 105 ? -18.659 5.875 -1.947 1.00 81.12 105 GLN A CA 1
ATOM 822 C C . GLN A 1 105 ? -19.491 4.612 -2.232 1.00 81.12 105 GLN A C 1
ATOM 824 O O . GLN A 1 105 ? -20.545 4.720 -2.857 1.00 81.12 105 GLN A O 1
ATOM 829 N N . THR A 1 106 ? -19.005 3.431 -1.833 1.00 61.72 106 THR A 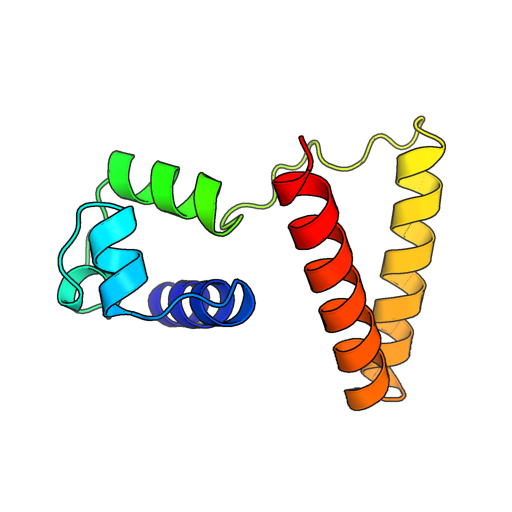N 1
ATOM 830 C CA . THR A 1 106 ? -19.646 2.123 -2.061 1.00 61.72 106 THR A CA 1
ATOM 831 C C . THR A 1 106 ? -20.141 1.557 -0.740 1.00 61.72 106 THR A C 1
ATOM 833 O O . THR A 1 106 ? -21.251 0.984 -0.731 1.00 61.72 106 THR A O 1
#

pLDDT: mean 82.99, std 10.33, range [51.09, 95.75]